Protein AF-A0A6J4N9R2-F1 (afdb_monomer_lite)

Secondary structure (DSSP, 8-state):
-TTHHHHHHHHHHHTSHHHHHHHHHTT----SSS-----SSPPPHHHHHHHHTSTTT-PPPP-GGGTS-TTTHHHHHHHHHHHTSTT--HHHHHHHHHHHH-

Radius of gyration: 20.83 Å; chains: 1; bounding box: 37×41×51 Å

Structure (mmCIF, N/CA/C/O backbone):
data_AF-A0A6J4N9R2-F1
#
_entry.id   AF-A0A6J4N9R2-F1
#
loop_
_atom_site.group_PDB
_atom_site.id
_atom_site.type_symbol
_atom_site.label_atom_id
_atom_site.label_alt_id
_atom_site.label_comp_id
_atom_site.label_asym_id
_atom_site.label_entity_id
_atom_site.label_seq_id
_atom_site.pdbx_PDB_ins_code
_atom_site.Cartn_x
_atom_site.Cartn_y
_atom_site.Cartn_z
_atom_site.occupancy
_atom_site.B_iso_or_equiv
_atom_site.auth_seq_id
_atom_site.auth_comp_id
_atom_site.auth_asym_id
_atom_site.auth_atom_id
_atom_site.pdbx_PDB_model_num
ATOM 1 N N . GLN A 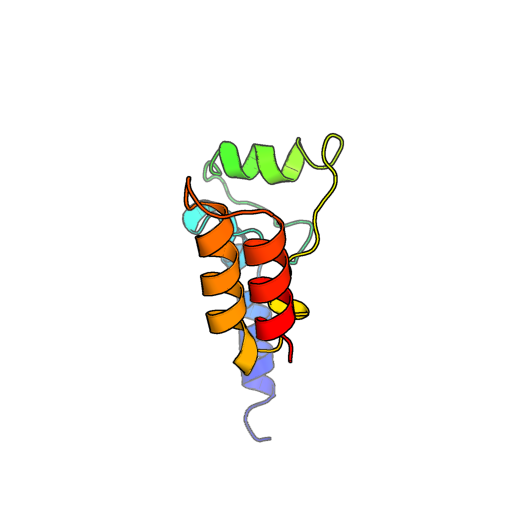1 1 ? -8.898 -22.898 21.543 1.00 62.09 1 GLN A N 1
ATOM 2 C CA . GLN A 1 1 ? -7.802 -21.934 21.809 1.00 62.09 1 GLN A CA 1
ATOM 3 C C . GLN A 1 1 ? -8.123 -21.148 23.079 1.00 62.09 1 GLN A C 1
ATOM 5 O O . GLN A 1 1 ? -9.229 -20.645 23.185 1.00 62.09 1 GLN A O 1
ATOM 10 N N . LYS A 1 2 ? -7.202 -21.047 24.048 1.00 79.12 2 LYS A N 1
ATOM 11 C CA . LYS A 1 2 ? -7.487 -20.537 25.413 1.00 79.12 2 LYS A CA 1
ATOM 12 C C . LYS A 1 2 ? -7.484 -19.001 25.579 1.00 79.12 2 LYS A C 1
ATOM 14 O O . LYS A 1 2 ? -7.543 -18.528 26.705 1.00 79.12 2 LYS A O 1
ATOM 19 N N . LYS A 1 3 ? -7.357 -18.217 24.501 1.00 93.25 3 LYS A N 1
ATOM 20 C CA . LYS A 1 3 ? -7.209 -16.745 24.576 1.00 93.25 3 LYS A CA 1
ATOM 21 C C . LYS A 1 3 ? -8.153 -15.964 23.656 1.00 93.25 3 LYS A C 1
ATOM 23 O O . LYS A 1 3 ? -7.964 -14.767 23.487 1.00 93.25 3 LYS A O 1
ATOM 28 N N . ILE A 1 4 ? -9.146 -16.619 23.054 1.00 94.56 4 ILE A N 1
ATOM 29 C CA . ILE A 1 4 ? -9.980 -15.990 22.019 1.00 94.56 4 ILE A CA 1
ATOM 30 C C . ILE A 1 4 ? -10.729 -14.749 22.531 1.00 94.56 4 ILE A C 1
ATOM 32 O O . ILE A 1 4 ? -10.804 -13.752 21.824 1.00 94.56 4 ILE A O 1
ATOM 36 N N . ASP A 1 5 ? -11.173 -14.755 23.789 1.00 95.06 5 ASP A N 1
ATOM 37 C CA . ASP A 1 5 ? -11.867 -13.606 24.382 1.00 95.06 5 ASP A CA 1
ATOM 38 C C . ASP A 1 5 ? -10.939 -12.404 24.598 1.00 95.06 5 ASP A C 1
ATOM 40 O O . ASP A 1 5 ? -11.361 -11.258 24.464 1.00 95.06 5 ASP A O 1
ATOM 44 N N . LEU A 1 6 ? -9.658 -12.648 24.896 1.00 96.50 6 LEU A N 1
ATOM 45 C CA . LEU A 1 6 ? -8.652 -11.586 24.992 1.00 96.50 6 LEU A CA 1
ATOM 46 C C . LEU A 1 6 ? -8.301 -11.033 23.611 1.00 96.50 6 LEU A C 1
ATOM 48 O O . LEU A 1 6 ? -8.153 -9.824 23.467 1.00 96.50 6 LEU A O 1
ATOM 52 N N . VAL A 1 7 ? -8.209 -11.903 22.599 1.00 96.44 7 VAL A N 1
ATOM 53 C CA . VAL A 1 7 ? -8.000 -11.482 21.206 1.00 96.44 7 VAL A CA 1
ATOM 54 C C . VAL A 1 7 ? -9.157 -10.603 20.744 1.00 96.44 7 VAL A C 1
ATOM 56 O O . VAL A 1 7 ? -8.905 -9.551 20.172 1.00 96.44 7 VAL A O 1
ATOM 59 N N . ARG A 1 8 ? -10.406 -10.977 21.052 1.00 95.88 8 ARG A N 1
ATOM 60 C CA . ARG A 1 8 ? -11.577 -10.146 20.744 1.00 95.88 8 ARG A CA 1
ATOM 61 C C . ARG A 1 8 ? -11.458 -8.761 21.377 1.00 95.88 8 ARG A C 1
ATOM 63 O O . ARG A 1 8 ? -11.486 -7.780 20.652 1.00 95.88 8 ARG A O 1
ATOM 70 N N . LYS A 1 9 ? -11.221 -8.684 22.693 1.00 96.56 9 LYS A N 1
ATOM 71 C CA . LYS A 1 9 ? -11.050 -7.398 23.396 1.00 96.56 9 LYS A CA 1
ATOM 72 C C . LYS A 1 9 ? -9.947 -6.532 22.787 1.00 96.56 9 LYS A C 1
ATOM 74 O O . LYS A 1 9 ? -10.098 -5.320 22.707 1.00 96.56 9 LYS A O 1
ATOM 79 N N . PHE A 1 10 ? -8.840 -7.148 22.378 1.00 96.75 10 PHE A N 1
ATOM 80 C CA . PHE A 1 10 ? -7.740 -6.437 21.737 1.00 96.75 10 PHE A CA 1
ATOM 81 C C . PHE A 1 10 ? -8.129 -5.896 20.358 1.00 96.75 10 PHE A C 1
ATOM 83 O O . PHE A 1 10 ? -7.884 -4.728 20.082 1.00 96.75 10 PHE A O 1
ATOM 90 N N . VAL A 1 11 ? -8.757 -6.714 19.510 1.00 95.38 11 VAL A N 1
ATOM 91 C CA . VAL A 1 11 ? -9.230 -6.272 18.191 1.00 95.38 11 VAL A CA 1
ATOM 92 C C . VAL A 1 11 ? -10.259 -5.151 18.345 1.00 95.38 11 VAL A C 1
ATOM 94 O O . VAL A 1 11 ? -10.102 -4.113 17.714 1.00 95.38 11 VAL A O 1
ATOM 97 N N . ASP A 1 12 ? -11.236 -5.301 19.241 1.00 95.12 12 ASP A N 1
ATOM 98 C CA .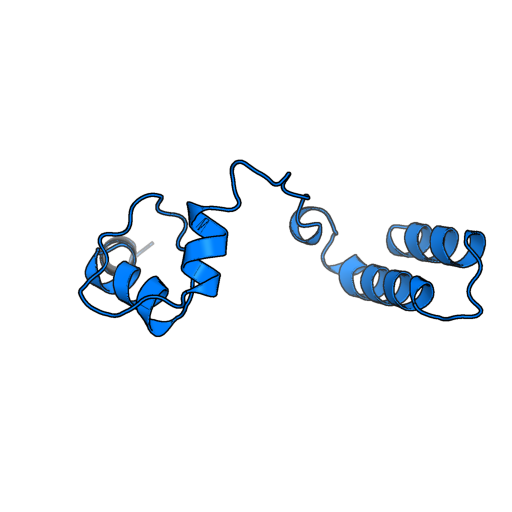 ASP A 1 12 ? -12.248 -4.270 19.506 1.00 95.12 12 ASP A CA 1
AT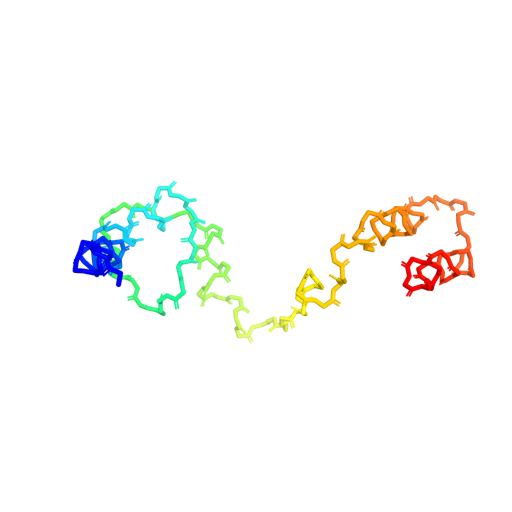OM 99 C C . ASP A 1 12 ? -11.604 -2.944 19.946 1.00 95.12 12 ASP A C 1
ATOM 101 O O . ASP A 1 12 ? -12.003 -1.875 19.490 1.00 95.12 12 ASP A O 1
ATOM 105 N N . TYR A 1 13 ? -10.565 -3.004 20.787 1.00 95.69 13 TYR A N 1
ATOM 106 C CA . TYR A 1 13 ? -9.792 -1.825 21.177 1.00 95.69 13 TYR A CA 1
ATOM 107 C C . TYR A 1 13 ? -9.044 -1.195 19.992 1.00 95.69 13 TYR A C 1
ATOM 109 O O . TYR A 1 13 ? -9.114 0.019 19.807 1.00 95.69 13 TYR A O 1
ATOM 117 N N . MET A 1 14 ? -8.374 -1.995 19.156 1.00 94.25 14 MET A N 1
ATOM 118 C CA . MET A 1 14 ? -7.632 -1.499 17.987 1.00 94.25 14 MET A CA 1
ATOM 119 C C . MET A 1 14 ? -8.533 -0.835 16.937 1.00 94.25 14 MET A C 1
ATOM 121 O O . MET A 1 14 ? -8.089 0.066 16.232 1.00 94.25 14 MET A O 1
ATOM 125 N N . PHE A 1 15 ? -9.793 -1.265 16.845 1.00 92.44 15 PHE A N 1
ATOM 126 C CA . PHE A 1 15 ? -10.811 -0.670 15.976 1.00 92.44 15 PHE A CA 1
ATOM 127 C C . PHE A 1 15 ? -11.660 0.400 16.678 1.00 92.44 15 PHE A C 1
ATOM 129 O O . PHE A 1 15 ? -12.632 0.889 16.101 1.00 92.44 15 PHE A O 1
ATOM 136 N N . SER A 1 16 ? -11.314 0.784 17.910 1.00 92.69 16 SER A N 1
ATOM 137 C CA . SER A 1 16 ? -11.999 1.882 18.584 1.00 92.69 16 SER A CA 1
ATOM 138 C C . SER A 1 16 ? -11.730 3.220 17.871 1.00 92.69 16 SER A C 1
ATOM 140 O O . SER A 1 16 ? -10.632 3.427 17.345 1.00 92.69 16 SER A O 1
ATOM 142 N N . PRO A 1 17 ? -12.703 4.150 17.874 1.00 91.31 17 PRO A N 1
ATOM 143 C CA . PRO A 1 17 ? -12.566 5.491 17.301 1.00 91.31 17 PRO A CA 1
ATOM 144 C C . PRO A 1 17 ? -11.264 6.212 17.666 1.00 91.31 17 PRO A C 1
ATOM 146 O O . PRO A 1 17 ? -10.591 6.752 16.797 1.00 91.31 17 PRO A O 1
ATOM 149 N N . GLU A 1 18 ? -10.885 6.169 18.943 1.00 91.81 18 GLU A N 1
ATOM 150 C CA . GLU A 1 18 ? -9.706 6.853 19.483 1.00 91.81 18 GLU A CA 1
ATOM 151 C C . GLU A 1 18 ? -8.392 6.308 18.900 1.00 91.81 18 GLU A C 1
ATOM 153 O O . GLU A 1 18 ? -7.505 7.069 18.500 1.00 91.81 18 GLU A O 1
ATOM 158 N N . VAL A 1 19 ? -8.276 4.980 18.799 1.00 92.94 19 VAL A N 1
ATOM 159 C CA . VAL A 1 19 ? -7.085 4.334 18.234 1.00 92.94 19 VAL A CA 1
ATOM 160 C C . VAL A 1 19 ? -7.001 4.586 16.729 1.00 92.94 19 VAL A C 1
ATOM 162 O O . VAL A 1 19 ? -5.931 4.915 16.218 1.00 92.94 19 VAL A O 1
ATOM 165 N N . LEU A 1 20 ? -8.127 4.495 16.017 1.00 92.12 20 LEU A N 1
ATOM 166 C CA . LEU A 1 20 ? -8.176 4.783 14.584 1.00 92.12 20 LEU A CA 1
ATOM 167 C C . LEU A 1 20 ? -7.838 6.250 14.277 1.00 92.12 20 LEU A C 1
ATOM 169 O O . LEU A 1 20 ? -7.071 6.501 13.349 1.00 92.12 20 LEU A O 1
ATOM 173 N N . ALA A 1 21 ? -8.338 7.204 15.069 1.00 90.69 21 ALA A N 1
ATOM 174 C CA . ALA A 1 21 ? -7.996 8.619 14.929 1.00 90.69 21 ALA A CA 1
ATOM 175 C C . ALA A 1 21 ? -6.488 8.847 15.102 1.00 90.69 21 ALA A C 1
ATOM 177 O O . ALA A 1 21 ? -5.870 9.518 14.280 1.00 90.69 21 ALA A O 1
ATOM 178 N N . THR A 1 22 ? -5.868 8.193 16.091 1.00 90.69 22 THR A N 1
ATOM 179 C CA . THR A 1 22 ? -4.414 8.271 16.318 1.00 90.69 22 THR A CA 1
ATOM 180 C C . THR A 1 22 ? -3.613 7.801 15.097 1.00 90.69 22 THR A C 1
ATOM 182 O O . THR A 1 22 ? -2.633 8.445 14.714 1.00 90.69 22 THR A O 1
ATOM 185 N N . PHE A 1 23 ? -4.031 6.711 14.441 1.00 91.06 23 PHE A N 1
ATOM 186 C CA . PHE A 1 23 ? -3.378 6.233 13.216 1.00 91.06 23 PHE A CA 1
ATOM 187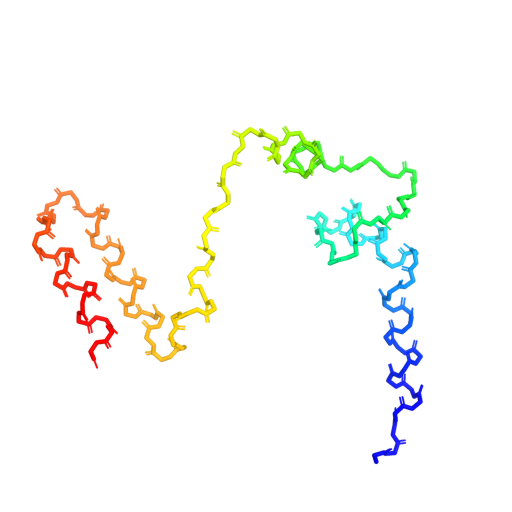 C C . PHE A 1 23 ? -3.442 7.248 12.072 1.00 91.06 23 PHE A C 1
ATOM 189 O O . PHE A 1 23 ? -2.448 7.415 11.364 1.00 91.06 23 PHE A O 1
ATOM 196 N N . VAL A 1 24 ? -4.572 7.938 11.907 1.00 89.56 24 VAL A N 1
ATOM 197 C CA . VAL A 1 24 ? -4.739 8.944 10.850 1.00 89.56 24 VAL A CA 1
ATOM 198 C C . VAL A 1 24 ? -3.969 10.221 11.179 1.00 89.56 24 VAL A C 1
ATOM 200 O O . VAL A 1 24 ? -3.161 10.679 10.375 1.00 89.56 24 VAL A O 1
ATOM 203 N N . GLU A 1 25 ? -4.189 10.785 12.364 1.00 89.94 25 GLU A N 1
ATOM 204 C CA . GLU A 1 25 ? -3.688 12.108 12.749 1.00 89.94 25 GLU A CA 1
ATOM 205 C C . GLU A 1 25 ? -2.181 12.118 13.004 1.00 89.94 25 GLU A C 1
ATOM 207 O O . GLU A 1 25 ? -1.482 13.033 12.577 1.00 89.94 25 GLU A O 1
ATOM 212 N N . GLN A 1 26 ? -1.668 11.097 13.694 1.00 88.00 26 GLN A N 1
ATOM 213 C CA . GLN A 1 26 ? -0.260 11.037 14.095 1.00 88.00 26 GLN A CA 1
ATOM 214 C C . GLN A 1 26 ? 0.546 10.101 13.201 1.00 88.00 26 GLN A C 1
ATOM 216 O O . GLN A 1 26 ? 1.702 10.378 12.887 1.00 88.00 26 GLN A O 1
ATOM 221 N N . GLY A 1 27 ? -0.057 8.980 12.797 1.00 87.25 27 GLY A N 1
ATOM 222 C CA . GLY A 1 27 ? 0.599 7.988 11.948 1.00 87.25 27 GLY A CA 1
ATOM 223 C C . GLY A 1 27 ? 0.592 8.349 10.463 1.00 87.25 27 GLY A C 1
ATOM 224 O O . GLY A 1 27 ? 1.404 7.810 9.715 1.00 87.25 27 GLY A O 1
ATOM 225 N N . GLY A 1 28 ? -0.312 9.232 10.024 1.00 87.31 28 GLY A N 1
ATOM 226 C CA . GLY A 1 28 ? -0.526 9.499 8.603 1.00 87.31 28 GLY A CA 1
ATOM 227 C C . GLY A 1 28 ? -0.980 8.255 7.829 1.00 87.31 28 GLY A C 1
ATOM 228 O O . GLY A 1 28 ? -0.682 8.120 6.643 1.00 87.31 28 GLY A O 1
ATOM 229 N N . LEU A 1 29 ? -1.646 7.317 8.507 1.00 87.75 29 LEU A N 1
ATOM 230 C CA . LEU A 1 29 ? -2.081 6.038 7.955 1.00 87.75 29 LEU A CA 1
ATOM 231 C C . LEU A 1 29 ? -3.584 6.057 7.698 1.00 87.75 29 LEU A C 1
ATOM 233 O O . LEU A 1 29 ? -4.357 6.511 8.536 1.00 87.75 29 LEU A O 1
ATOM 237 N N . ILE A 1 30 ? -4.001 5.500 6.562 1.00 86.31 30 ILE A N 1
ATOM 238 C CA . ILE A 1 30 ? -5.417 5.348 6.217 1.00 86.31 30 ILE A CA 1
ATOM 239 C C . ILE A 1 30 ? -5.854 3.948 6.650 1.00 86.31 30 ILE A C 1
ATOM 241 O O . ILE A 1 30 ? -5.397 2.959 6.068 1.00 86.31 30 ILE A O 1
ATOM 245 N N . PRO A 1 31 ? -6.709 3.819 7.672 1.00 84.38 31 PRO A N 1
ATOM 246 C CA . PRO A 1 31 ? -7.227 2.524 8.073 1.00 84.38 31 PRO A CA 1
ATOM 247 C C . PRO A 1 31 ? -8.246 2.000 7.056 1.00 84.38 31 PRO A C 1
ATOM 249 O O . PRO A 1 31 ? -8.836 2.742 6.280 1.00 84.38 31 PRO A O 1
ATOM 252 N N . ALA A 1 32 ? -8.511 0.693 7.103 1.00 80.81 32 ALA A N 1
ATOM 253 C CA . ALA A 1 32 ? -9.482 0.047 6.215 1.00 80.81 32 ALA A CA 1
ATOM 254 C C . ALA A 1 32 ? -10.947 0.473 6.470 1.00 80.81 32 ALA A C 1
ATOM 256 O O . ALA A 1 32 ? -11.840 0.139 5.689 1.00 80.81 32 ALA A O 1
ATOM 257 N N . VAL A 1 33 ? -11.214 1.173 7.576 1.00 83.31 33 VAL A N 1
ATOM 258 C CA . VAL A 1 33 ? -12.546 1.672 7.936 1.00 83.31 33 VAL A CA 1
ATOM 259 C C . VAL A 1 33 ? -12.804 2.974 7.179 1.00 83.31 33 VAL A C 1
ATOM 261 O O . VAL A 1 33 ? -12.030 3.917 7.296 1.00 83.31 33 VAL A O 1
ATOM 264 N N . LYS A 1 34 ? -13.900 3.026 6.413 1.00 72.94 34 LYS A N 1
ATOM 265 C CA . LYS A 1 34 ? -14.205 4.131 5.483 1.00 72.94 34 LYS A CA 1
ATOM 266 C C . LYS A 1 34 ? -14.491 5.475 6.155 1.00 72.94 34 LYS A C 1
ATOM 268 O O . LYS A 1 34 ? -14.366 6.508 5.513 1.00 72.94 34 LYS A O 1
ATOM 273 N N . GLU A 1 35 ? -14.888 5.456 7.421 1.00 78.19 35 GLU A N 1
ATOM 274 C CA . GLU A 1 35 ? -15.296 6.644 8.164 1.00 78.19 35 GLU A CA 1
ATOM 275 C C . GLU A 1 35 ? -14.683 6.570 9.558 1.00 78.19 35 GLU A C 1
ATOM 277 O O . GLU A 1 35 ? -15.207 5.909 10.456 1.00 78.19 35 GLU A O 1
ATOM 282 N N . VAL A 1 36 ? -13.525 7.208 9.718 1.00 80.44 36 VAL A N 1
ATOM 283 C CA . VAL A 1 36 ? -12.894 7.355 11.026 1.00 80.44 36 VAL A CA 1
ATOM 284 C C . VAL A 1 36 ? -13.294 8.703 11.601 1.00 80.44 36 VAL A C 1
ATOM 286 O O . VAL A 1 36 ? -12.986 9.728 10.992 1.00 80.44 36 VAL A O 1
ATOM 289 N N . PRO A 1 37 ? -13.965 8.733 12.761 1.00 78.62 37 PRO A N 1
ATOM 290 C CA . PRO A 1 37 ? -14.186 9.979 13.473 1.00 78.62 37 PRO A CA 1
ATOM 291 C C . PRO A 1 37 ? -12.829 10.497 13.956 1.00 78.62 37 PRO A C 1
ATOM 293 O O . PRO A 1 37 ? -12.217 9.928 14.857 1.00 78.62 37 PRO A O 1
ATOM 296 N N . LEU A 1 38 ? -12.347 11.552 13.308 1.00 79.88 38 LEU A N 1
ATOM 297 C CA . LEU A 1 38 ? -11.122 12.233 13.706 1.00 79.88 38 LEU A CA 1
ATOM 298 C C . LEU A 1 38 ? -11.377 13.066 14.965 1.00 79.88 38 LEU A C 1
ATOM 300 O O . LEU A 1 38 ? -12.509 13.466 15.253 1.00 79.88 38 LEU A O 1
ATOM 304 N N . GLY A 1 39 ? -10.318 13.296 15.728 1.00 72.56 39 GLY A N 1
ATOM 305 C CA . GLY A 1 39 ? -10.303 14.247 16.823 1.00 72.56 39 GLY A CA 1
ATOM 306 C C . GLY A 1 39 ? -10.151 15.680 16.309 1.00 72.56 39 GLY A C 1
ATOM 307 O O . GLY A 1 39 ? -10.729 16.079 15.299 1.00 72.56 39 GLY A O 1
ATOM 308 N N . THR A 1 40 ? -9.399 16.493 17.052 1.00 67.25 40 THR A N 1
ATOM 309 C CA . THR A 1 40 ? -9.175 17.916 16.742 1.00 67.25 40 THR A CA 1
ATOM 310 C C . THR A 1 40 ? -7.817 18.190 16.103 1.00 67.25 40 THR A C 1
ATOM 312 O O . THR A 1 40 ? -7.489 19.355 15.880 1.00 67.25 40 THR A O 1
ATOM 315 N N . ALA A 1 41 ? -6.982 17.167 15.902 1.00 71.75 41 ALA A N 1
ATOM 316 C CA . ALA A 1 41 ? -5.652 17.371 15.351 1.00 71.75 41 ALA A CA 1
ATOM 317 C C . ALA A 1 41 ? -5.733 17.604 13.839 1.00 71.75 41 ALA A C 1
ATOM 319 O O . ALA A 1 41 ? -6.557 17.020 13.135 1.00 71.75 41 ALA A O 1
ATOM 320 N N . GLU A 1 42 ? -4.870 18.482 13.338 1.00 77.88 42 GLU A N 1
ATOM 321 C CA . GLU A 1 42 ? -4.787 18.753 11.909 1.00 77.88 42 GLU A CA 1
ATOM 322 C C . GLU A 1 42 ? -4.151 17.551 11.199 1.00 77.88 42 GLU A C 1
ATOM 324 O O . GLU A 1 42 ? -3.025 17.152 11.505 1.00 77.88 42 GLU A O 1
ATOM 329 N N . VAL A 1 43 ? -4.884 16.953 10.259 1.00 83.62 43 VAL A N 1
ATOM 330 C CA . VAL A 1 43 ? -4.373 15.860 9.423 1.00 83.62 43 VAL A CA 1
ATOM 331 C C . VAL A 1 43 ? -3.383 16.419 8.409 1.00 83.62 43 VAL A C 1
ATOM 333 O O . VAL A 1 43 ? -3.550 17.529 7.906 1.00 83.62 43 VAL A O 1
ATOM 336 N N . ASN A 1 44 ? -2.370 15.625 8.055 1.00 85.44 44 ASN A N 1
ATOM 337 C CA . ASN A 1 44 ? -1.439 15.979 6.989 1.00 85.44 44 ASN A CA 1
ATOM 338 C C . ASN A 1 44 ? -2.205 16.382 5.703 1.00 85.44 44 ASN A C 1
ATOM 340 O O . ASN A 1 44 ? -2.978 15.575 5.177 1.00 85.44 44 ASN A O 1
ATOM 344 N N . PRO A 1 45 ? -1.974 17.588 5.153 1.00 88.06 45 PRO A N 1
ATOM 345 C CA . PRO A 1 45 ? -2.761 18.103 4.034 1.00 88.06 45 PRO A CA 1
ATOM 346 C C . PRO A 1 45 ? -2.584 17.293 2.742 1.00 88.06 45 PRO A C 1
ATOM 348 O O . PRO A 1 45 ? -3.523 17.180 1.956 1.00 88.06 45 PRO A O 1
ATOM 351 N N . LEU A 1 46 ? -1.416 16.677 2.523 1.00 88.69 46 LEU A N 1
ATOM 352 C CA . LEU A 1 46 ? -1.197 15.800 1.368 1.00 88.69 46 LEU A CA 1
ATOM 353 C C . LEU A 1 46 ? -1.967 14.490 1.511 1.00 88.69 46 LEU A C 1
ATOM 355 O O . LEU A 1 46 ? -2.517 14.003 0.526 1.00 88.69 46 LEU A O 1
ATOM 359 N N . LEU A 1 47 ? -2.040 13.946 2.729 1.00 87.12 47 LEU A N 1
ATOM 360 C CA . LEU A 1 47 ? -2.842 12.758 3.006 1.00 87.12 47 LEU A CA 1
ATOM 361 C C . LEU A 1 47 ? -4.327 13.049 2.777 1.00 87.12 47 LEU A C 1
ATOM 363 O O . LEU A 1 47 ? -4.985 12.311 2.053 1.00 87.12 47 LEU A O 1
ATOM 367 N N . ALA A 1 48 ? -4.824 14.162 3.323 1.00 85.31 48 ALA A N 1
ATOM 368 C CA . ALA A 1 48 ? -6.213 14.577 3.162 1.00 85.31 48 ALA A CA 1
ATOM 369 C C . ALA A 1 48 ? -6.593 14.802 1.686 1.00 85.31 48 ALA A C 1
ATOM 371 O O . ALA A 1 48 ? -7.671 14.381 1.264 1.00 85.31 48 ALA A O 1
ATOM 372 N N . SER A 1 49 ? -5.712 15.417 0.889 1.00 86.56 49 SER A N 1
ATOM 373 C CA . SER A 1 49 ? -5.938 15.599 -0.552 1.00 86.56 49 SER A CA 1
ATOM 374 C C . SER A 1 49 ? -5.903 14.261 -1.304 1.00 86.56 49 SER A C 1
ATOM 376 O O . SER A 1 49 ? -6.785 13.989 -2.123 1.00 86.56 49 SER A O 1
ATOM 378 N N . ALA A 1 50 ? -4.952 13.379 -0.971 1.00 85.75 50 ALA A N 1
ATOM 379 C CA . ALA A 1 50 ? -4.832 12.061 -1.589 1.00 85.75 50 ALA A CA 1
ATOM 380 C C . ALA A 1 50 ? -6.055 11.161 -1.364 1.00 85.75 50 ALA A C 1
ATOM 382 O O . ALA A 1 50 ? -6.366 10.368 -2.248 1.00 85.75 50 ALA A O 1
ATOM 383 N N . THR A 1 51 ? -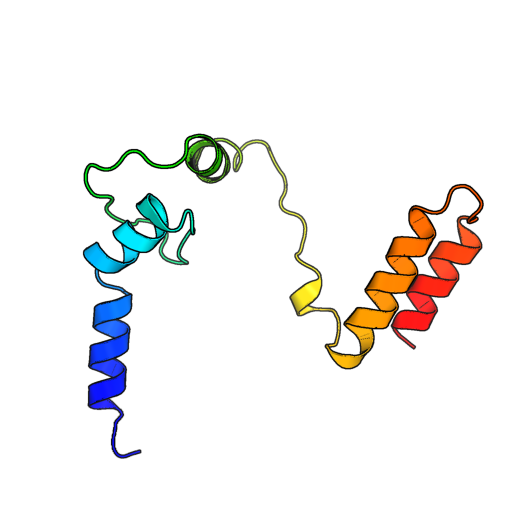6.748 11.290 -0.227 1.00 80.38 51 THR A N 1
ATOM 384 C CA . THR A 1 51 ? -7.911 10.452 0.113 1.00 80.38 51 THR A CA 1
ATOM 385 C C . THR A 1 51 ? -9.266 11.044 -0.229 1.00 80.38 51 THR A C 1
ATOM 387 O O . THR A 1 51 ? -10.222 10.294 -0.374 1.00 80.38 51 THR A O 1
ATOM 390 N N . ASN A 1 52 ? -9.394 12.373 -0.272 1.00 79.19 52 ASN A N 1
ATOM 391 C CA . ASN A 1 52 ? -10.705 13.018 -0.417 1.00 79.19 52 ASN A CA 1
ATOM 392 C C . ASN A 1 52 ? -10.906 13.686 -1.784 1.00 79.19 52 ASN A C 1
ATOM 394 O O . ASN A 1 52 ? -12.043 13.897 -2.197 1.00 79.19 52 ASN A O 1
ATOM 398 N N . GLU A 1 53 ? -9.829 14.043 -2.491 1.00 80.75 53 GLU A N 1
ATOM 399 C CA . GLU A 1 53 ? -9.909 14.896 -3.689 1.00 80.75 53 GLU A CA 1
ATOM 400 C C . GLU A 1 53 ? -9.401 14.228 -4.972 1.00 80.75 53 GLU A C 1
ATOM 402 O O . GLU A 1 53 ? -9.683 14.712 -6.080 1.00 80.75 53 GLU A O 1
ATOM 407 N N . LEU A 1 54 ? -8.591 13.173 -4.852 1.00 79.31 54 LEU A N 1
ATOM 408 C CA . LEU A 1 54 ? -7.974 12.517 -6.004 1.00 79.31 54 LEU A CA 1
ATOM 409 C C . LEU A 1 54 ? -8.814 11.365 -6.554 1.00 79.31 54 LEU A C 1
ATOM 411 O O . LEU A 1 54 ? -8.802 11.186 -7.770 1.00 79.31 54 LEU A O 1
ATOM 415 N N . ASP A 1 55 ? -9.607 10.679 -5.728 1.00 80.56 55 ASP A N 1
ATOM 416 C CA . ASP A 1 55 ? -10.424 9.516 -6.111 1.00 80.56 55 ASP A CA 1
ATOM 417 C C . ASP A 1 55 ? -11.264 9.741 -7.379 1.00 80.56 55 ASP A C 1
ATOM 419 O O . ASP A 1 55 ? -11.348 8.872 -8.241 1.00 80.56 55 ASP A O 1
ATOM 423 N N . ALA A 1 56 ? -11.850 10.932 -7.543 1.00 82.06 56 ALA A N 1
ATOM 424 C CA . ALA A 1 56 ? -12.692 11.256 -8.699 1.00 82.06 56 ALA A CA 1
ATOM 425 C C . ALA A 1 56 ? -11.909 11.579 -9.990 1.00 82.06 56 ALA A C 1
ATOM 427 O O . ALA A 1 56 ? -12.509 11.714 -11.056 1.00 82.06 56 ALA A O 1
ATOM 428 N N . ARG A 1 57 ? -10.586 11.769 -9.906 1.00 88.50 57 ARG A N 1
ATOM 429 C CA . ARG A 1 57 ? -9.733 12.261 -11.004 1.00 88.50 57 ARG A CA 1
ATOM 430 C C . ARG A 1 57 ? -8.619 11.294 -11.401 1.00 88.50 57 ARG A C 1
ATOM 432 O O . ARG A 1 57 ? -7.900 11.582 -12.357 1.00 88.50 57 ARG A O 1
ATOM 439 N N . VAL A 1 58 ? -8.457 10.180 -10.691 1.00 89.69 58 VAL A N 1
ATOM 440 C CA . VAL A 1 58 ? -7.390 9.201 -10.934 1.00 89.69 58 VAL A CA 1
ATOM 441 C C . VAL A 1 58 ? -7.957 7.803 -11.146 1.00 89.69 58 VAL A C 1
ATOM 443 O O . VAL A 1 58 ? -9.043 7.475 -10.682 1.00 89.69 58 VAL A O 1
ATOM 446 N N . ASN A 1 59 ? -7.188 6.962 -11.835 1.00 89.88 59 ASN A N 1
ATOM 447 C CA . ASN A 1 59 ? -7.421 5.523 -11.866 1.00 89.88 59 ASN A CA 1
ATOM 448 C C . ASN A 1 59 ? -6.391 4.847 -10.963 1.00 89.88 59 ASN A C 1
ATOM 450 O O . ASN A 1 59 ? -5.197 5.139 -11.067 1.00 89.88 59 ASN A O 1
ATOM 454 N N . TYR A 1 60 ? -6.835 3.924 -10.115 1.00 87.44 60 TYR A N 1
ATOM 455 C CA . TYR A 1 60 ? -5.929 3.153 -9.271 1.00 87.44 60 TYR A CA 1
ATOM 456 C C . TYR A 1 60 ? -5.252 2.053 -10.079 1.00 87.44 60 TYR A C 1
ATOM 458 O O . TYR A 1 60 ? -5.912 1.219 -10.701 1.00 87.44 60 TYR A O 1
ATOM 466 N N . ALA A 1 61 ? -3.922 2.042 -10.042 1.00 90.50 61 ALA A N 1
ATOM 467 C CA . ALA A 1 61 ? -3.148 0.898 -10.489 1.00 90.50 61 ALA A CA 1
ATOM 468 C C . ALA A 1 61 ? -3.226 -0.230 -9.452 1.00 90.50 61 ALA A C 1
ATOM 470 O O . ALA A 1 61 ? -3.428 -0.003 -8.258 1.00 90.50 61 ALA A O 1
ATOM 471 N N . VAL A 1 62 ? -3.040 -1.461 -9.916 1.00 90.56 62 VAL A N 1
ATOM 472 C CA . VAL A 1 62 ? -2.940 -2.627 -9.039 1.00 90.56 62 VAL A CA 1
ATOM 473 C C . VAL A 1 62 ? -1.589 -2.606 -8.320 1.00 90.56 62 VAL A C 1
ATOM 475 O O . VAL A 1 62 ? -0.561 -2.424 -8.969 1.00 90.56 62 VAL A O 1
ATOM 478 N N . MET A 1 63 ? -1.583 -2.840 -7.002 1.00 89.00 63 MET A N 1
ATOM 479 C CA . MET A 1 63 ? -0.348 -3.078 -6.247 1.00 89.00 63 MET A CA 1
ATOM 480 C C . MET A 1 63 ? 0.171 -4.496 -6.556 1.00 89.00 63 MET A C 1
ATOM 482 O O . MET A 1 63 ? -0.499 -5.473 -6.189 1.00 89.00 63 MET A O 1
ATOM 486 N N . PRO A 1 64 ? 1.325 -4.641 -7.233 1.00 87.56 64 PRO A N 1
ATOM 487 C CA . PRO A 1 64 ? 1.794 -5.932 -7.731 1.00 87.56 64 PRO A CA 1
ATOM 488 C C . PRO A 1 64 ? 2.174 -6.904 -6.609 1.00 87.56 64 PRO A C 1
ATOM 490 O O . PRO A 1 64 ? 2.087 -8.109 -6.815 1.00 87.56 64 PRO A O 1
ATOM 493 N N . ASP A 1 65 ? 2.509 -6.413 -5.417 1.00 87.62 65 ASP A N 1
ATOM 494 C CA . ASP A 1 65 ? 2.983 -7.185 -4.258 1.00 87.62 65 ASP A CA 1
ATOM 495 C C . ASP A 1 65 ? 2.071 -8.361 -3.878 1.00 87.62 65 ASP A C 1
ATOM 497 O O . ASP A 1 65 ? 2.531 -9.381 -3.376 1.00 87.62 65 ASP A O 1
ATOM 501 N N . THR A 1 66 ? 0.766 -8.243 -4.138 1.00 87.69 66 THR A N 1
ATOM 502 C CA . THR A 1 66 ? -0.212 -9.314 -3.864 1.00 87.69 66 THR A CA 1
ATOM 503 C C . THR A 1 66 ? -0.242 -10.417 -4.929 1.00 87.69 66 THR A C 1
ATOM 505 O O . THR A 1 66 ? -0.786 -11.492 -4.680 1.00 87.69 66 THR A O 1
ATOM 508 N N . TYR A 1 67 ? 0.348 -10.171 -6.100 1.00 89.44 67 TYR A N 1
ATOM 509 C CA . TYR A 1 67 ? 0.368 -11.071 -7.258 1.00 89.44 67 TYR A CA 1
ATOM 510 C C . TYR A 1 67 ? 1.760 -11.633 -7.551 1.00 89.44 67 TYR A C 1
ATOM 512 O O . TYR A 1 67 ? 1.868 -12.699 -8.157 1.00 89.44 67 TYR A O 1
ATOM 520 N N . VAL A 1 68 ? 2.823 -10.934 -7.142 1.00 90.62 68 VAL A N 1
ATOM 521 C CA . VAL A 1 68 ? 4.199 -11.416 -7.284 1.00 90.62 68 VAL A CA 1
ATOM 522 C C . VAL A 1 68 ? 4.486 -12.439 -6.185 1.00 90.62 68 VAL A C 1
ATOM 524 O O . VAL A 1 68 ? 4.396 -12.103 -5.004 1.00 90.62 68 VAL A O 1
ATOM 527 N N . PRO A 1 69 ? 4.851 -13.688 -6.52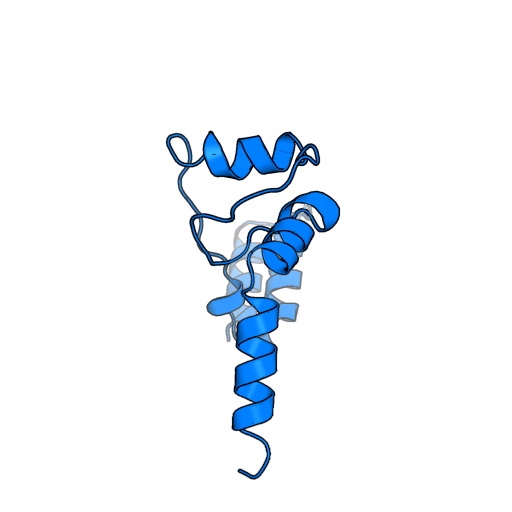5 1.00 91.06 69 PRO A N 1
ATOM 528 C CA . PRO A 1 69 ? 5.242 -14.661 -5.516 1.00 91.06 69 PRO A CA 1
ATOM 529 C C . PRO A 1 69 ? 6.460 -14.168 -4.724 1.00 91.06 69 PRO A C 1
ATOM 531 O O . PRO A 1 69 ? 7.401 -13.613 -5.294 1.00 91.06 69 PRO A O 1
ATOM 534 N N . GLY A 1 70 ? 6.457 -14.379 -3.405 1.00 90.31 70 GLY A N 1
ATOM 535 C CA . GLY A 1 70 ? 7.489 -13.827 -2.519 1.00 90.31 70 GLY A CA 1
ATOM 536 C C . GLY A 1 70 ? 8.918 -14.276 -2.855 1.00 90.31 70 GLY A C 1
ATOM 537 O O . GLY A 1 70 ? 9.857 -13.511 -2.670 1.00 90.31 70 GLY A O 1
ATOM 538 N N . ASP A 1 71 ? 9.094 -15.473 -3.421 1.00 92.81 71 ASP A N 1
ATOM 539 C CA . ASP A 1 71 ? 10.384 -15.997 -3.894 1.00 92.81 71 ASP A CA 1
ATOM 540 C C . ASP A 1 71 ? 10.877 -15.341 -5.200 1.00 92.81 71 ASP A C 1
ATOM 542 O O . ASP A 1 71 ? 12.020 -15.553 -5.613 1.00 92.81 71 ASP A O 1
ATOM 546 N N . ARG A 1 72 ? 10.028 -14.549 -5.866 1.00 92.62 72 ARG A N 1
ATOM 547 C CA . ARG A 1 72 ? 10.320 -13.866 -7.136 1.00 92.62 72 ARG A CA 1
ATOM 548 C C . ARG A 1 72 ? 10.494 -12.356 -6.994 1.00 92.62 72 ARG A C 1
ATOM 550 O O . ARG A 1 72 ? 11.027 -11.740 -7.916 1.00 92.62 72 ARG A O 1
ATOM 557 N N . LEU A 1 73 ? 10.113 -11.778 -5.852 1.00 91.00 73 LEU A N 1
ATOM 558 C CA . LEU A 1 73 ? 10.120 -10.331 -5.613 1.00 91.00 73 LEU A CA 1
ATOM 559 C C . LEU A 1 73 ? 11.484 -9.691 -5.913 1.00 91.00 73 LEU A C 1
ATOM 561 O O . LEU A 1 73 ? 11.573 -8.814 -6.766 1.00 91.00 73 LEU A O 1
ATOM 565 N N . GLU A 1 74 ? 12.562 -10.205 -5.315 1.00 92.00 74 GLU A N 1
ATOM 566 C CA . GLU A 1 74 ? 13.914 -9.656 -5.509 1.00 92.00 74 GLU A CA 1
ATOM 567 C C . GLU A 1 74 ? 14.351 -9.688 -6.987 1.00 92.00 74 GLU A C 1
ATOM 569 O O . GLU A 1 74 ? 14.991 -8.763 -7.493 1.00 92.00 74 GLU A O 1
ATOM 574 N N . LYS A 1 75 ? 13.992 -10.748 -7.724 1.00 92.19 75 LYS A N 1
ATOM 575 C CA . LYS A 1 75 ? 14.307 -10.850 -9.157 1.00 92.19 75 LYS A CA 1
ATOM 576 C C . LYS A 1 75 ? 13.515 -9.824 -9.971 1.00 92.19 75 LYS A C 1
ATOM 578 O O . LYS A 1 75 ? 14.084 -9.205 -10.869 1.00 92.19 75 LYS A O 1
ATOM 583 N N . ALA A 1 76 ? 12.237 -9.624 -9.650 1.00 90.94 76 ALA A N 1
ATOM 584 C CA . ALA A 1 76 ? 11.388 -8.631 -10.304 1.00 90.94 76 ALA A CA 1
ATOM 585 C C . ALA A 1 76 ? 11.870 -7.191 -10.034 1.00 90.94 76 ALA A C 1
ATOM 587 O O . ALA A 1 76 ? 11.887 -6.365 -10.950 1.00 90.94 76 ALA A O 1
ATOM 588 N N . GLU A 1 77 ? 12.345 -6.896 -8.821 1.00 92.38 77 GLU A N 1
ATOM 589 C CA . GLU A 1 77 ? 12.955 -5.606 -8.464 1.00 92.38 77 GLU A CA 1
ATOM 590 C C . GLU A 1 77 ? 14.237 -5.333 -9.266 1.00 92.38 77 GLU A C 1
ATOM 592 O O . GLU A 1 77 ? 14.412 -4.252 -9.841 1.00 92.38 77 GLU A O 1
ATOM 597 N N . ARG A 1 78 ? 15.127 -6.329 -9.378 1.00 91.31 78 ARG A N 1
ATOM 598 C CA . ARG A 1 78 ? 16.354 -6.220 -10.188 1.00 91.31 78 ARG A CA 1
ATOM 599 C C . ARG A 1 78 ? 16.045 -6.033 -11.674 1.00 91.31 78 ARG A C 1
ATOM 601 O O . ARG A 1 78 ? 16.669 -5.195 -12.323 1.00 91.31 78 ARG A O 1
ATOM 608 N N . ALA A 1 79 ? 15.068 -6.766 -12.205 1.00 92.31 79 ALA A N 1
ATOM 609 C CA . ALA A 1 79 ? 14.615 -6.607 -13.586 1.00 92.31 79 ALA A CA 1
ATOM 610 C C . ALA A 1 79 ? 14.027 -5.208 -13.842 1.00 92.31 79 ALA A C 1
ATOM 612 O O . ALA A 1 79 ? 14.309 -4.598 -14.870 1.00 92.31 79 ALA A O 1
ATOM 613 N N . THR A 1 80 ? 13.284 -4.656 -12.881 1.00 91.50 80 THR A N 1
ATOM 614 C CA . THR A 1 80 ? 12.768 -3.280 -12.955 1.00 91.50 80 THR A CA 1
ATOM 615 C C . THR A 1 80 ? 13.903 -2.254 -12.917 1.00 91.50 80 THR A C 1
ATOM 617 O O . THR A 1 80 ? 13.888 -1.293 -13.680 1.00 91.50 80 THR A O 1
ATOM 620 N N . SER A 1 81 ? 14.934 -2.481 -12.100 1.00 93.69 81 SER A N 1
ATOM 621 C CA . SER A 1 81 ? 16.110 -1.599 -12.012 1.00 93.69 81 SER A CA 1
ATOM 622 C C . SER A 1 81 ? 16.861 -1.485 -13.344 1.00 93.69 81 SER A C 1
ATOM 624 O O . SER A 1 81 ? 17.387 -0.422 -13.678 1.00 93.69 81 SER A O 1
ATOM 626 N N . LEU A 1 82 ? 16.864 -2.556 -14.148 1.00 94.50 82 LEU A N 1
ATOM 627 C CA . LEU A 1 82 ? 17.441 -2.542 -15.491 1.00 94.50 82 LEU A CA 1
ATOM 628 C C . LEU A 1 82 ? 16.748 -1.521 -16.407 1.00 94.50 82 LEU A C 1
ATOM 630 O O . LEU A 1 82 ? 17.425 -0.880 -17.204 1.00 94.50 82 LEU A O 1
ATOM 634 N N . ALA A 1 83 ? 15.438 -1.299 -16.252 1.00 91.88 83 ALA A N 1
ATOM 635 C CA . ALA A 1 83 ? 14.687 -0.326 -17.050 1.00 91.88 83 ALA A CA 1
ATOM 636 C C . ALA A 1 83 ? 15.119 1.131 -16.817 1.00 91.88 83 ALA A C 1
ATOM 638 O O . ALA A 1 83 ? 14.903 1.984 -17.674 1.00 91.88 83 ALA A O 1
ATOM 639 N N . PHE A 1 84 ? 15.764 1.411 -15.683 1.00 94.56 84 PHE A N 1
ATOM 640 C CA . PHE A 1 84 ? 16.321 2.725 -15.357 1.00 94.56 84 PHE A CA 1
ATOM 641 C C . PHE A 1 84 ? 17.801 2.860 -15.745 1.00 94.56 84 PHE A C 1
ATOM 643 O O . PHE A 1 84 ? 18.417 3.894 -15.487 1.00 94.56 84 PHE A O 1
ATOM 650 N N . THR A 1 85 ? 18.389 1.837 -16.374 1.00 95.31 85 THR A N 1
ATOM 651 C CA . THR A 1 85 ? 19.765 1.886 -16.876 1.00 95.31 85 THR A CA 1
ATOM 652 C C . THR A 1 85 ? 19.778 2.508 -18.277 1.00 95.31 85 THR A C 1
ATOM 654 O O . THR A 1 85 ? 19.186 1.928 -19.186 1.00 95.31 85 THR A O 1
ATOM 657 N N . PRO A 1 86 ? 20.486 3.633 -18.513 1.00 94.00 86 PRO A N 1
ATOM 658 C CA . PRO A 1 86 ? 20.420 4.362 -19.787 1.00 94.00 86 PRO A CA 1
ATOM 659 C C . PRO A 1 86 ? 20.774 3.546 -21.038 1.00 94.00 86 PRO A C 1
ATOM 661 O O . PRO A 1 86 ? 20.337 3.880 -22.133 1.00 94.00 86 PRO A O 1
ATOM 664 N N . SER A 1 87 ? 21.590 2.499 -20.890 1.00 95.31 87 SER A N 1
ATOM 665 C CA . SER A 1 87 ? 22.039 1.640 -21.990 1.00 95.31 87 SER A CA 1
ATOM 666 C C . SER A 1 87 ? 21.201 0.374 -22.185 1.00 95.31 87 SER A C 1
ATOM 668 O O . SER A 1 87 ? 21.512 -0.405 -23.084 1.00 95.31 87 SER A O 1
ATOM 670 N N . ALA A 1 88 ? 20.199 0.122 -21.338 1.00 95.69 88 ALA A N 1
ATOM 671 C CA . ALA A 1 88 ? 19.372 -1.071 -21.453 1.00 95.69 88 ALA A CA 1
ATOM 672 C C . ALA A 1 88 ? 18.414 -0.955 -22.643 1.00 95.69 88 ALA A C 1
ATOM 674 O O . ALA A 1 88 ? 17.732 0.055 -22.824 1.00 95.69 88 ALA A O 1
ATOM 675 N N . THR A 1 89 ? 18.343 -2.005 -23.456 1.00 96.06 89 THR A N 1
ATOM 676 C CA . THR A 1 89 ? 17.366 -2.089 -24.543 1.00 96.06 89 THR A CA 1
ATOM 677 C C . THR A 1 89 ? 16.024 -2.607 -24.031 1.00 96.06 89 THR A C 1
ATOM 679 O O . THR A 1 89 ? 15.949 -3.299 -23.014 1.00 96.06 89 THR A O 1
ATOM 682 N N . ILE A 1 90 ? 14.952 -2.324 -24.776 1.00 94.56 90 ILE A N 1
ATOM 683 C CA . ILE A 1 90 ? 13.607 -2.843 -24.480 1.00 94.56 90 ILE A CA 1
ATOM 684 C C . ILE A 1 90 ? 13.631 -4.375 -24.367 1.00 94.56 90 ILE A C 1
ATOM 686 O O . ILE A 1 90 ? 13.096 -4.926 -23.408 1.00 94.56 90 ILE A O 1
ATOM 690 N N . ASP A 1 91 ? 14.324 -5.061 -25.281 1.00 96.88 91 ASP A N 1
ATOM 691 C CA . ASP A 1 91 ? 14.419 -6.525 -25.275 1.00 96.88 91 ASP A CA 1
ATOM 692 C C . ASP A 1 91 ? 15.119 -7.065 -24.022 1.00 96.88 91 ASP A C 1
ATOM 694 O O . ASP A 1 91 ? 14.692 -8.075 -23.459 1.00 96.88 91 ASP A O 1
ATOM 698 N N . GLN A 1 92 ? 16.167 -6.381 -23.548 1.00 96.06 92 GLN A N 1
ATOM 699 C CA . GLN A 1 92 ? 16.863 -6.748 -22.312 1.00 96.06 92 GLN A CA 1
ATOM 700 C C . GLN A 1 92 ? 15.946 -6.606 -21.093 1.00 96.06 92 GLN A C 1
ATOM 702 O O . GLN A 1 92 ? 15.923 -7.491 -20.239 1.00 96.06 92 GLN A O 1
ATOM 707 N N . ILE A 1 93 ? 15.153 -5.533 -21.040 1.00 94.81 93 ILE A N 1
ATOM 708 C CA . ILE A 1 93 ? 14.191 -5.281 -19.959 1.00 94.81 93 ILE A CA 1
ATOM 709 C C . ILE A 1 93 ? 13.086 -6.343 -19.968 1.00 94.81 93 ILE A C 1
ATOM 711 O O . ILE A 1 93 ? 12.811 -6.961 -18.938 1.00 94.81 93 ILE A O 1
ATOM 715 N N . CYS A 1 94 ? 12.477 -6.602 -21.129 1.00 94.56 94 CYS A N 1
ATOM 716 C CA . CYS A 1 94 ? 11.419 -7.602 -21.263 1.00 94.56 94 CYS A CA 1
ATOM 717 C C . CYS A 1 94 ? 11.911 -9.010 -20.911 1.00 94.56 94 CYS A C 1
ATOM 719 O O . CYS A 1 94 ? 11.208 -9.742 -20.216 1.00 94.56 94 CYS A O 1
ATOM 721 N N . THR A 1 95 ? 13.120 -9.373 -21.344 1.00 96.31 95 THR A N 1
ATOM 722 C CA . THR A 1 95 ? 13.725 -10.675 -21.028 1.00 96.31 95 THR A CA 1
ATOM 723 C C . THR A 1 95 ? 13.982 -10.808 -19.529 1.00 96.31 95 THR A C 1
ATOM 725 O O . THR A 1 95 ? 13.543 -11.781 -18.922 1.00 96.31 95 THR A O 1
ATOM 728 N N . ALA A 1 96 ? 14.601 -9.800 -18.903 1.00 95.06 96 ALA A N 1
ATOM 729 C CA . ALA A 1 96 ? 14.875 -9.813 -17.468 1.00 95.06 96 ALA A CA 1
ATOM 730 C C . ALA A 1 96 ? 13.590 -9.931 -16.633 1.00 95.06 96 ALA A C 1
ATOM 732 O O . ALA A 1 96 ? 13.557 -10.673 -15.651 1.00 95.06 96 ALA A O 1
ATOM 733 N N . LEU A 1 97 ? 12.518 -9.237 -17.037 1.00 94.06 97 LEU A N 1
ATOM 734 C CA . LEU A 1 97 ? 11.219 -9.356 -16.379 1.00 94.06 97 LEU A CA 1
ATOM 735 C C . LEU A 1 97 ? 10.630 -10.756 -16.552 1.00 94.06 97 LEU A C 1
ATOM 737 O O . LEU A 1 97 ? 10.186 -11.328 -15.569 1.00 94.06 97 LEU A O 1
ATOM 741 N N . GLN A 1 98 ? 10.649 -11.347 -17.749 1.00 94.06 98 GLN A N 1
ATOM 742 C CA . GLN A 1 98 ? 10.143 -12.712 -17.952 1.00 94.06 98 GLN A CA 1
ATOM 743 C C . GLN A 1 98 ? 10.919 -13.749 -17.132 1.00 94.06 98 GLN A C 1
ATOM 745 O O . GLN A 1 98 ? 10.313 -14.626 -16.514 1.00 94.06 98 GLN A O 1
ATOM 750 N N . ASP A 1 99 ? 12.243 -13.626 -17.088 1.00 94.00 99 ASP A N 1
ATOM 751 C CA . ASP A 1 99 ? 13.116 -14.540 -16.352 1.00 94.00 99 ASP A CA 1
ATOM 752 C C . ASP A 1 99 ? 12.960 -14.411 -14.829 1.00 94.00 99 ASP A C 1
ATOM 754 O O . ASP A 1 99 ? 13.240 -15.360 -14.098 1.00 94.00 99 ASP A O 1
ATOM 758 N N . ALA A 1 100 ? 12.451 -13.283 -14.324 1.00 92.75 100 ALA A N 1
ATOM 759 C CA . ALA A 1 100 ? 12.107 -13.159 -12.909 1.00 92.75 100 ALA A CA 1
ATOM 760 C C . ALA A 1 100 ? 10.975 -14.121 -12.491 1.00 92.75 100 ALA A C 1
ATOM 762 O O . ALA A 1 100 ? 10.984 -14.619 -11.361 1.00 92.75 100 ALA A O 1
ATOM 763 N N . TYR A 1 101 ? 10.043 -14.426 -13.404 1.00 89.12 101 TYR A N 1
ATOM 764 C CA . TYR A 1 101 ? 8.854 -15.252 -13.142 1.00 89.12 101 TYR A CA 1
ATOM 765 C C . TYR A 1 101 ? 8.962 -16.704 -13.630 1.00 89.12 101 TYR A C 1
ATOM 767 O O . TYR A 1 101 ? 8.081 -17.504 -13.319 1.00 89.12 101 TYR A O 1
ATOM 775 N N . ARG A 1 102 ? 10.018 -17.062 -14.368 1.00 85.31 102 ARG A N 1
ATOM 776 C CA . ARG A 1 102 ? 10.355 -18.458 -14.703 1.00 85.31 102 ARG A CA 1
ATOM 777 C C . ARG A 1 102 ? 11.143 -19.088 -13.555 1.00 85.31 102 ARG A C 1
ATOM 779 O O . ARG A 1 102 ? 10.700 -20.104 -12.980 1.00 85.31 102 ARG A O 1
#

Foldseek 3Di:
DPCVVVVVVVVCVCPDLVNQLCCFQVVVDDDPDPDRDHDDHDGDVVSVCVNPPCVVPDDDDDDCVVVQPPQLVVQQVVLVVLVVPPPRDPVSSVVSNVVSVD

Sequence (102 aa):
QKKIDLVRKFVDYMFSPEVLATFVEQGGLIPAVKEVPLGTAEVNPLLASATNELDARVNYAVMPDTYVPGDRLEKAERATSLAFTPSATIDQICTALQDAYR

Organism: NCBI:txid1672391

pLDDT: mean 88.89, std 6.77, range [62.09, 96.88]